Protein AF-A0A4R9PFR0-F1 (af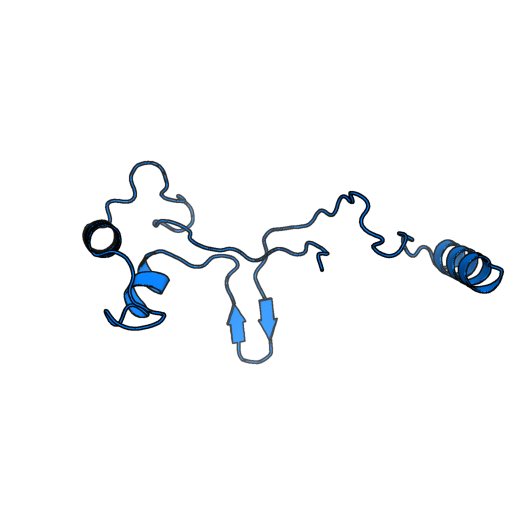db_monomer)

pLDDT: mean 95.92, std 4.05, range [63.44, 98.5]

Radius of gyration: 21.06 Å; Cα contacts (8 Å, |Δi|>4): 91; chains: 1; bounding box: 45×31×47 Å

Solvent-accessible surface area (backbone atoms only — not comparable to full-atom values): 6393 Å² total; per-residue (Å²): 113,68,64,66,53,51,52,50,53,52,33,55,75,72,73,43,90,84,78,81,79,91,76,91,65,92,82,88,68,73,67,48,81,39,55,50,78,52,93,99,42,78,44,68,32,60,45,38,51,66,60,51,58,74,58,50,70,77,48,80,97,30,47,71,57,66,69,58,53,53,30,56,76,66,67,60,50,76,92,56,47,37,81,91,74,77,38,35,68,69,51,74,39,55,64,53,78,81,132

Secondary structure (DSSP, 8-state):
-HHHHHHHHHHHHTT----PPP-SS-------B--EEETTEEE-SEEEHHHHHHH--SSGGG---HHHHHHHHTT--GGG-BTTTTB-EEEE-B-----

Foldseek 3Di:
DVVVVVVVVVCVVVVHDDDDDDDPDDDDWDWDQAWDDDVVDTGGFFDFLVNLLVQADCDDPSNDDPVSNVCVVVLVPDPQQDPVVRGHTDHGDTPTDDD

Mean predicted aligned error: 4.31 Å

Nearest PDB structures (foldseek):
  7dkb-assembly1_A  TM=9.636E-01  e=3.218E-08  Stenotrophomonas maltophilia R551-3
  3wor-assembly1_B  TM=9.535E-01  e=3.669E-08  Pseudoxanthomonas mexicana
  3wop-assembly1_B  TM=9.624E-01  e=6.202E-08  Pseudoxanthomonas mexicana
  3wok-assembly1_B  TM=9.631E-01  e=1.120E-07  Pseudoxanthomonas mexicana
  4y06-assembly2_B  TM=9.628E-01  e=1.456E-07  Pseudoxanthomonas mexicana

Structure (mmCIF, N/CA/C/O backbone):
data_AF-A0A4R9PFR0-F1
#
_entry.id   AF-A0A4R9PFR0-F1
#
loop_
_atom_site.group_PDB
_atom_site.id
_atom_site.type_symbol
_atom_site.label_atom_id
_atom_site.label_alt_id
_atom_site.label_comp_id
_atom_site.label_asym_id
_atom_site.label_entity_id
_atom_site.label_seq_id
_atom_site.pdbx_PDB_ins_code
_atom_site.Cartn_x
_atom_site.Cartn_y
_atom_site.Cartn_z
_atom_site.occupancy
_atom_site.B_iso_or_equiv
_atom_site.auth_seq_id
_atom_site.auth_comp_id
_atom_site.auth_asym_id
_atom_site.auth_atom_id
_atom_site.pdbx_PDB_model_num
ATOM 1 N N . ALA A 1 1 ? 22.256 13.453 -28.257 1.00 63.44 1 ALA A N 1
ATOM 2 C CA . ALA A 1 1 ? 21.753 12.120 -28.667 1.00 63.44 1 ALA A CA 1
ATOM 3 C C . ALA A 1 1 ? 22.798 11.008 -28.501 1.00 63.44 1 ALA A C 1
ATOM 5 O O . ALA A 1 1 ? 22.440 9.930 -28.038 1.00 63.44 1 ALA A O 1
ATOM 6 N N . THR A 1 2 ? 24.076 11.271 -28.796 1.00 89.31 2 THR A N 1
ATOM 7 C CA . THR A 1 2 ? 25.183 10.296 -28.725 1.00 89.31 2 THR A CA 1
ATOM 8 C C . THR A 1 2 ? 25.364 9.651 -27.347 1.00 89.31 2 THR A C 1
ATOM 10 O O . THR A 1 2 ? 25.580 8.448 -27.264 1.00 89.31 2 THR A O 1
ATOM 13 N N . TYR A 1 3 ? 25.189 10.413 -26.259 1.00 93.00 3 TYR A N 1
ATOM 14 C CA . TYR A 1 3 ? 25.320 9.884 -24.895 1.00 93.00 3 TYR A CA 1
ATOM 15 C C . TYR A 1 3 ? 24.315 8.761 -24.592 1.00 93.00 3 TYR A C 1
ATOM 17 O O . TYR A 1 3 ? 24.717 7.652 -24.261 1.00 93.00 3 TYR A O 1
ATOM 25 N N . MET A 1 4 ? 23.012 9.006 -24.787 1.00 92.31 4 MET A N 1
ATOM 26 C CA . MET A 1 4 ? 21.980 7.991 -24.528 1.00 92.31 4 MET A CA 1
ATOM 27 C C . MET A 1 4 ? 22.083 6.794 -25.479 1.00 92.31 4 MET A C 1
ATOM 29 O O . MET A 1 4 ? 21.689 5.690 -25.128 1.00 92.31 4 MET A O 1
ATOM 33 N N . GLN A 1 5 ? 22.607 6.972 -26.692 1.00 91.88 5 GLN A N 1
ATOM 34 C CA . GLN A 1 5 ? 22.919 5.842 -27.572 1.00 91.88 5 GLN A CA 1
ATOM 35 C C . GLN A 1 5 ? 24.071 4.998 -27.009 1.00 91.88 5 GLN A C 1
ATOM 37 O O . GLN A 1 5 ? 23.923 3.783 -26.907 1.00 91.88 5 GLN A O 1
ATOM 42 N N . GLY A 1 6 ? 25.160 5.636 -26.570 1.00 94.44 6 GLY A N 1
ATOM 43 C CA . GLY A 1 6 ? 26.296 4.957 -25.947 1.00 94.44 6 GLY A CA 1
ATOM 44 C C . GLY A 1 6 ? 25.927 4.236 -24.649 1.00 94.44 6 GLY A C 1
ATOM 45 O O . GLY A 1 6 ? 26.293 3.079 -24.470 1.00 94.44 6 GLY A O 1
ATOM 46 N N . LEU A 1 7 ? 25.133 4.870 -23.780 1.00 92.44 7 LEU A N 1
ATOM 47 C CA . LEU A 1 7 ? 24.671 4.265 -22.528 1.00 92.44 7 LEU A CA 1
ATOM 48 C C . LEU A 1 7 ? 23.811 3.020 -22.778 1.00 92.44 7 LEU A C 1
ATOM 50 O O . LEU A 1 7 ? 24.005 1.995 -22.127 1.00 92.44 7 LEU A O 1
ATOM 54 N N . ARG A 1 8 ? 22.902 3.083 -23.761 1.00 92.25 8 ARG A N 1
ATOM 55 C CA . ARG A 1 8 ? 22.093 1.926 -24.167 1.00 92.25 8 ARG A CA 1
ATOM 56 C C . ARG A 1 8 ? 22.957 0.785 -24.691 1.00 92.25 8 ARG A C 1
ATOM 58 O O . ARG A 1 8 ? 22.749 -0.348 -24.271 1.00 92.25 8 ARG A O 1
ATOM 65 N N . ALA A 1 9 ? 23.932 1.083 -25.551 1.00 93.69 9 ALA A N 1
ATOM 66 C CA . ALA A 1 9 ? 24.857 0.080 -26.076 1.00 93.69 9 ALA A CA 1
ATOM 67 C C . ALA A 1 9 ? 25.686 -0.570 -24.955 1.00 93.69 9 ALA A C 1
ATOM 69 O O . ALA A 1 9 ? 25.814 -1.790 -24.912 1.00 93.69 9 ALA A O 1
ATOM 70 N N . TYR A 1 10 ? 26.184 0.228 -24.007 1.00 94.62 10 TYR A N 1
ATOM 71 C CA . TYR A 1 10 ? 26.915 -0.270 -22.845 1.00 94.62 10 TYR A CA 1
ATOM 72 C C . TYR A 1 10 ? 26.051 -1.183 -21.960 1.00 94.62 10 TYR A C 1
ATOM 74 O O . TYR A 1 10 ? 26.476 -2.285 -21.624 1.00 94.62 10 TYR A O 1
ATOM 82 N N . TRP A 1 11 ? 24.825 -0.772 -21.615 1.00 94.94 11 TRP A N 1
ATOM 83 C CA . TRP A 1 11 ? 23.922 -1.590 -20.796 1.00 94.94 11 TRP A CA 1
ATOM 84 C C . TRP A 1 11 ? 23.502 -2.886 -21.486 1.00 94.94 11 TRP A C 1
ATOM 86 O O . TRP A 1 11 ? 23.493 -3.932 -20.841 1.00 94.94 11 TRP A O 1
ATOM 96 N N . GLN A 1 12 ? 23.246 -2.844 -22.794 1.00 92.75 12 GLN A N 1
ATOM 97 C CA . GLN A 1 12 ? 23.001 -4.048 -23.589 1.00 92.75 12 GLN A CA 1
ATOM 98 C C . GLN A 1 12 ? 24.214 -4.988 -23.582 1.00 92.75 12 GLN A C 1
ATOM 100 O O . GLN A 1 12 ? 24.040 -6.190 -23.396 1.00 92.75 12 GLN A O 1
ATOM 105 N N . ALA A 1 13 ? 25.434 -4.454 -23.710 1.00 95.12 13 ALA A N 1
ATOM 106 C CA . ALA A 1 13 ? 26.662 -5.249 -23.699 1.00 95.12 13 ALA A CA 1
ATOM 107 C C . ALA A 1 13 ? 26.911 -5.974 -22.362 1.00 95.12 13 ALA A C 1
ATOM 109 O O . ALA A 1 13 ? 27.473 -7.065 -22.365 1.00 95.12 13 ALA A O 1
ATOM 110 N N . ILE A 1 14 ? 26.469 -5.408 -21.231 1.00 96.56 14 ILE A N 1
ATOM 111 C CA . ILE A 1 14 ? 26.581 -6.040 -19.900 1.00 96.56 14 ILE A CA 1
ATOM 112 C C . ILE A 1 14 ? 25.315 -6.808 -19.479 1.00 96.56 14 ILE A C 1
ATOM 114 O O . ILE A 1 14 ? 25.207 -7.223 -18.327 1.00 96.56 14 ILE A O 1
ATOM 118 N N . GLY A 1 15 ? 24.335 -6.972 -20.376 1.00 92.81 15 GLY A N 1
ATOM 119 C CA . GLY A 1 15 ? 23.093 -7.699 -20.095 1.00 92.81 15 GLY A CA 1
ATOM 120 C C . GLY A 1 15 ? 22.148 -7.002 -19.110 1.00 92.81 15 GLY A C 1
ATOM 121 O O . GLY A 1 15 ? 21.305 -7.654 -18.496 1.00 92.81 15 GLY A O 1
ATOM 122 N N . ARG A 1 16 ? 22.268 -5.680 -18.937 1.00 90.56 16 ARG A N 1
ATOM 123 C CA . ARG A 1 16 ? 21.382 -4.898 -18.070 1.00 90.56 16 ARG A CA 1
ATOM 124 C C . ARG A 1 16 ? 20.136 -4.446 -18.849 1.00 90.56 16 ARG A C 1
ATOM 126 O O . ARG A 1 16 ? 20.282 -3.870 -19.930 1.00 90.56 16 ARG A O 1
ATOM 133 N N . PRO A 1 17 ? 18.917 -4.636 -18.308 1.00 86.25 17 PRO A N 1
ATOM 134 C CA . PRO A 1 17 ? 17.699 -4.117 -18.920 1.00 86.25 17 PRO A CA 1
ATOM 135 C C . PRO A 1 17 ? 17.755 -2.597 -19.094 1.00 86.25 17 PRO A C 1
ATOM 137 O O . PRO A 1 17 ? 18.234 -1.878 -18.216 1.00 86.25 17 PRO A O 1
ATOM 140 N N . VAL A 1 18 ? 17.230 -2.115 -20.219 1.00 88.12 18 VAL A N 1
ATOM 141 C CA . VAL A 1 18 ? 17.162 -0.692 -20.554 1.00 88.12 18 VAL A CA 1
ATOM 142 C C . VAL A 1 18 ? 15.700 -0.296 -20.705 1.00 88.12 18 VAL A C 1
ATOM 144 O O . VAL A 1 18 ? 14.997 -0.849 -21.547 1.00 88.12 18 VAL A O 1
ATOM 147 N N . TYR A 1 19 ? 15.265 0.700 -19.943 1.00 91.44 19 TYR A N 1
ATOM 148 C CA . TYR A 1 19 ? 13.965 1.344 -20.090 1.00 91.44 19 TYR A CA 1
ATOM 149 C C . TYR A 1 19 ? 14.159 2.868 -20.136 1.00 91.44 19 TYR A C 1
ATOM 151 O O . TYR A 1 19 ? 15.075 3.379 -19.492 1.00 91.44 19 TYR A O 1
ATOM 159 N N . PRO A 1 20 ? 13.383 3.602 -20.954 1.00 92.44 20 PRO A N 1
ATOM 160 C CA . PRO A 1 20 ? 13.510 5.053 -21.046 1.00 92.44 20 PRO A CA 1
ATOM 161 C C . PRO A 1 20 ? 13.023 5.728 -19.761 1.00 92.44 20 PRO A C 1
ATOM 163 O O . PRO A 1 20 ? 12.088 5.239 -19.127 1.00 92.44 20 PRO A O 1
ATOM 166 N N . ASP A 1 21 ? 13.578 6.893 -19.434 1.00 93.69 21 ASP A N 1
ATOM 167 C CA . ASP A 1 21 ? 13.099 7.712 -18.315 1.00 93.69 21 ASP A CA 1
ATOM 168 C C . ASP A 1 21 ? 11.614 8.066 -18.462 1.00 93.69 21 ASP A C 1
ATOM 170 O O . ASP A 1 21 ? 11.063 8.104 -19.573 1.00 93.69 21 ASP A O 1
ATOM 174 N N . ALA A 1 22 ? 10.945 8.307 -17.335 1.00 96.06 22 ALA A N 1
ATOM 175 C CA . ALA A 1 22 ? 9.561 8.765 -17.314 1.00 96.06 22 ALA A CA 1
ATOM 176 C C . ALA A 1 22 ? 9.439 10.136 -18.004 1.00 96.06 22 ALA A C 1
ATOM 178 O O . ALA A 1 22 ? 10.265 11.023 -17.814 1.00 96.06 22 ALA A O 1
ATOM 179 N N . ASN A 1 23 ? 8.410 10.305 -18.837 1.00 96.50 23 ASN A N 1
ATOM 180 C CA . ASN A 1 23 ? 8.214 11.523 -19.635 1.00 96.50 23 ASN A CA 1
ATOM 181 C C . ASN A 1 23 ? 6.729 11.891 -19.810 1.00 96.50 23 ASN A C 1
ATOM 183 O O . ASN A 1 23 ? 6.333 12.401 -20.854 1.00 96.50 23 ASN A O 1
ATOM 187 N N . GLY A 1 24 ? 5.892 11.558 -18.823 1.00 96.19 24 GLY A N 1
ATOM 188 C CA . GLY A 1 24 ? 4.439 11.773 -18.868 1.00 96.19 24 GLY A CA 1
ATOM 189 C C . GLY A 1 24 ? 3.655 10.755 -19.708 1.00 96.19 24 GLY A C 1
ATOM 190 O O . GLY A 1 24 ? 2.429 10.789 -19.706 1.00 96.19 24 GLY A O 1
ATOM 191 N N . SER A 1 25 ? 4.330 9.832 -20.403 1.00 97.69 25 SER A N 1
ATOM 192 C CA . SER A 1 25 ? 3.677 8.696 -21.071 1.00 97.69 25 SER A CA 1
ATOM 193 C C . SER A 1 25 ? 3.400 7.536 -20.110 1.00 97.69 25 SER A C 1
ATOM 195 O O . SER A 1 25 ? 4.090 7.367 -19.104 1.00 97.69 25 SER A O 1
ATOM 197 N N . LEU A 1 26 ? 2.413 6.706 -20.462 1.00 97.69 26 LEU A N 1
ATOM 198 C CA . LEU A 1 26 ? 2.081 5.471 -19.751 1.00 97.69 26 LEU A CA 1
ATOM 199 C C . LEU A 1 26 ? 3.257 4.483 -19.771 1.00 97.69 26 LEU A C 1
ATOM 201 O O . LEU A 1 26 ? 3.868 4.267 -20.819 1.00 97.69 26 LEU A O 1
ATOM 205 N N . ARG A 1 27 ? 3.520 3.835 -18.629 1.00 97.75 27 ARG A N 1
ATOM 206 C CA . ARG A 1 27 ? 4.530 2.779 -18.456 1.00 97.75 27 ARG A CA 1
ATOM 207 C C . ARG A 1 27 ? 3.959 1.602 -17.678 1.00 97.75 27 ARG A C 1
ATOM 209 O O . ARG A 1 27 ? 2.965 1.742 -16.972 1.00 97.75 27 ARG A O 1
ATOM 216 N N . ILE A 1 28 ? 4.615 0.454 -17.808 1.00 97.31 28 ILE A N 1
ATOM 217 C CA . ILE A 1 28 ? 4.281 -0.768 -17.078 1.00 97.31 28 ILE A CA 1
ATOM 218 C C . ILE A 1 28 ? 5.490 -1.151 -16.226 1.00 97.31 28 ILE A C 1
ATOM 220 O O . ILE A 1 28 ? 6.611 -1.209 -16.728 1.00 97.31 28 ILE A O 1
ATOM 224 N N . THR A 1 29 ? 5.238 -1.433 -14.953 1.00 97.62 29 THR A N 1
ATOM 225 C CA . THR A 1 29 ? 6.185 -2.028 -14.008 1.00 97.62 29 THR A CA 1
ATOM 226 C C . THR A 1 29 ? 5.504 -3.217 -13.336 1.00 97.62 29 THR A C 1
ATOM 228 O O . THR A 1 29 ? 4.278 -3.246 -13.210 1.00 97.62 29 THR A O 1
ATOM 231 N N . TRP A 1 30 ? 6.270 -4.224 -12.937 1.00 96.94 30 TRP A N 1
ATOM 232 C CA . TRP A 1 30 ? 5.755 -5.402 -12.244 1.00 96.94 30 TRP A CA 1
ATOM 233 C C . TRP A 1 30 ? 6.770 -5.890 -11.219 1.00 96.94 30 TRP A C 1
ATOM 235 O O . TRP A 1 30 ? 7.967 -5.631 -11.320 1.00 96.94 30 TRP A O 1
ATOM 245 N N . GLY A 1 31 ? 6.281 -6.612 -10.217 1.00 96.88 31 GLY A N 1
ATOM 246 C CA . GLY A 1 31 ? 7.091 -7.036 -9.087 1.00 96.88 31 GLY A CA 1
ATOM 247 C C . GLY A 1 31 ? 6.361 -8.028 -8.196 1.00 96.88 31 GLY A C 1
ATOM 248 O O . GLY A 1 31 ? 5.398 -8.670 -8.613 1.00 96.88 31 GLY A O 1
ATOM 249 N N . LYS A 1 32 ? 6.833 -8.156 -6.958 1.00 97.88 32 LYS A N 1
ATOM 250 C CA . LYS A 1 32 ? 6.233 -9.014 -5.932 1.00 97.88 32 LYS A CA 1
ATOM 251 C C . LYS A 1 32 ? 5.739 -8.162 -4.772 1.00 97.88 32 LYS A C 1
ATOM 253 O O . LYS A 1 32 ? 6.334 -7.130 -4.471 1.00 97.88 32 LYS A O 1
ATOM 258 N N . VAL A 1 33 ? 4.693 -8.624 -4.093 1.00 97.75 33 VAL A N 1
ATOM 259 C CA . VAL A 1 33 ? 4.359 -8.132 -2.752 1.00 97.75 33 VAL A CA 1
ATOM 260 C C . VAL A 1 33 ? 5.444 -8.630 -1.802 1.00 97.75 33 VAL A C 1
ATOM 262 O O . VAL A 1 33 ? 5.702 -9.833 -1.732 1.00 97.75 33 VAL A O 1
ATOM 265 N N . SER A 1 34 ? 6.127 -7.718 -1.115 1.00 97.31 34 SER A N 1
ATOM 266 C CA . SER A 1 34 ? 7.234 -8.082 -0.232 1.00 97.31 34 SER A CA 1
ATOM 267 C C . SER A 1 34 ? 7.442 -7.064 0.876 1.00 97.31 34 SER A C 1
ATOM 269 O O . SER A 1 34 ? 7.283 -5.863 0.675 1.00 97.31 34 SER A O 1
ATOM 271 N N . GLY A 1 35 ? 7.869 -7.568 2.030 1.00 96.25 35 GLY A N 1
ATOM 272 C CA . GLY A 1 35 ? 8.305 -6.758 3.154 1.00 96.25 35 GLY A CA 1
ATOM 273 C C . GLY A 1 35 ? 9.657 -6.095 2.902 1.00 96.25 35 GLY A C 1
ATOM 274 O O . GLY A 1 35 ? 10.273 -6.250 1.845 1.00 96.25 35 GLY A O 1
ATOM 275 N N . ARG A 1 36 ? 10.155 -5.401 3.920 1.00 96.50 36 ARG A N 1
ATOM 276 C CA . ARG A 1 36 ? 11.501 -4.831 3.924 1.00 96.50 36 ARG A CA 1
ATOM 277 C C . ARG A 1 36 ? 12.209 -5.194 5.214 1.00 96.50 36 ARG A C 1
ATOM 279 O O . ARG A 1 36 ? 11.676 -4.955 6.291 1.00 96.50 36 ARG A O 1
ATOM 286 N N . THR A 1 37 ? 13.439 -5.670 5.096 1.00 96.12 37 THR A N 1
ATOM 287 C CA . THR A 1 37 ? 14.314 -5.891 6.248 1.00 96.12 37 THR A CA 1
ATOM 288 C C . THR A 1 37 ? 15.453 -4.882 6.226 1.00 96.12 37 THR A C 1
ATOM 290 O O . THR A 1 37 ? 16.060 -4.624 5.185 1.00 96.12 37 THR A O 1
ATOM 293 N N . ARG A 1 38 ? 15.727 -4.291 7.384 1.00 94.38 38 ARG A N 1
ATOM 294 C CA . ARG A 1 38 ? 16.924 -3.509 7.699 1.00 94.38 38 ARG A CA 1
ATOM 295 C C . ARG A 1 38 ? 17.503 -4.047 9.002 1.00 94.38 38 ARG A C 1
ATOM 297 O O . ARG A 1 38 ? 16.834 -4.800 9.705 1.00 94.38 38 ARG A O 1
ATOM 304 N N . ASP A 1 39 ? 18.737 -3.676 9.317 1.00 96.81 39 ASP A N 1
ATOM 305 C CA . ASP A 1 39 ? 19.337 -4.075 10.589 1.00 96.81 39 ASP A CA 1
ATOM 306 C C . ASP A 1 39 ? 18.432 -3.672 11.770 1.00 96.81 39 ASP A C 1
ATOM 308 O O . ASP A 1 39 ? 17.980 -2.527 11.862 1.00 96.81 39 ASP A O 1
ATOM 312 N N . GLY A 1 40 ? 18.074 -4.657 12.597 1.00 96.44 40 GLY A N 1
ATOM 313 C CA . GLY A 1 40 ? 17.140 -4.521 13.718 1.00 96.44 40 GLY A CA 1
ATOM 314 C C . GLY A 1 40 ? 15.664 -4.247 13.377 1.00 96.44 40 GLY A C 1
ATOM 315 O O . GLY A 1 40 ? 14.873 -4.066 14.299 1.00 96.44 40 GLY A O 1
ATOM 316 N N . GLN A 1 41 ? 15.254 -4.197 12.102 1.00 96.62 41 GLN A N 1
ATOM 317 C CA . GLN A 1 41 ? 13.883 -3.831 11.713 1.00 96.62 41 GLN A CA 1
ATOM 318 C C . GLN A 1 41 ? 13.322 -4.708 10.592 1.00 96.62 41 GLN A C 1
ATOM 320 O O . GLN A 1 41 ? 13.901 -4.822 9.512 1.00 96.62 41 GLN A O 1
ATOM 325 N N . ILE A 1 42 ? 12.128 -5.253 10.822 1.00 96.69 42 ILE A N 1
ATOM 326 C CA . ILE A 1 42 ? 11.354 -5.988 9.821 1.00 96.69 42 ILE A CA 1
ATOM 327 C C . ILE A 1 42 ? 10.040 -5.247 9.601 1.00 96.69 42 ILE A C 1
ATOM 329 O O . ILE A 1 42 ? 9.271 -5.034 10.536 1.00 96.69 42 ILE A O 1
ATOM 333 N N . TRP A 1 43 ? 9.775 -4.871 8.356 1.00 97.12 43 TRP A N 1
ATOM 334 C CA . TRP A 1 43 ? 8.481 -4.369 7.914 1.00 97.12 43 TRP A CA 1
ATOM 335 C C . TRP A 1 43 ? 7.780 -5.470 7.132 1.00 97.12 43 TRP A C 1
ATOM 337 O O . TRP A 1 43 ? 8.264 -5.905 6.082 1.00 97.12 43 TRP A O 1
ATOM 347 N N . THR A 1 44 ? 6.647 -5.935 7.650 1.00 97.00 44 THR A N 1
ATOM 348 C CA . THR A 1 44 ? 5.801 -6.915 6.969 1.00 97.00 44 THR A CA 1
ATOM 349 C C . THR A 1 44 ? 5.195 -6.317 5.696 1.00 97.00 44 THR A C 1
ATOM 351 O O . THR A 1 44 ? 5.027 -5.101 5.619 1.00 97.00 44 THR A O 1
ATOM 354 N N . PRO A 1 45 ? 4.851 -7.138 4.685 1.00 97.50 45 PRO A N 1
ATOM 355 C CA . PRO A 1 45 ? 4.323 -6.625 3.424 1.00 97.50 45 PRO A CA 1
ATOM 356 C C . PRO A 1 45 ? 2.979 -5.908 3.553 1.00 97.50 45 PRO A C 1
ATOM 358 O O . PRO A 1 45 ? 2.683 -5.104 2.686 1.00 97.50 45 PRO A O 1
ATOM 361 N N . PHE A 1 46 ? 2.186 -6.197 4.589 1.00 98.38 46 PHE A N 1
ATOM 362 C CA . PHE A 1 46 ? 0.849 -5.640 4.797 1.00 98.38 46 PHE A CA 1
ATOM 363 C C . PHE A 1 46 ? 0.742 -4.912 6.138 1.00 98.38 46 PHE A C 1
ATOM 365 O O . PHE A 1 46 ? 1.339 -5.340 7.133 1.00 98.38 46 PHE A O 1
ATOM 372 N N . THR A 1 47 ? -0.070 -3.857 6.165 1.00 98.38 47 THR A N 1
ATOM 373 C CA . THR A 1 47 ? -0.655 -3.282 7.3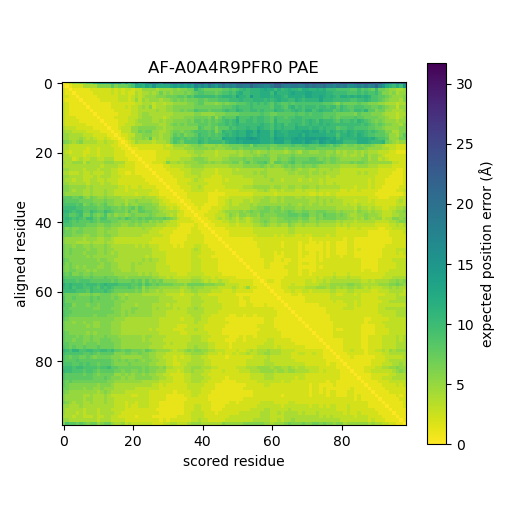84 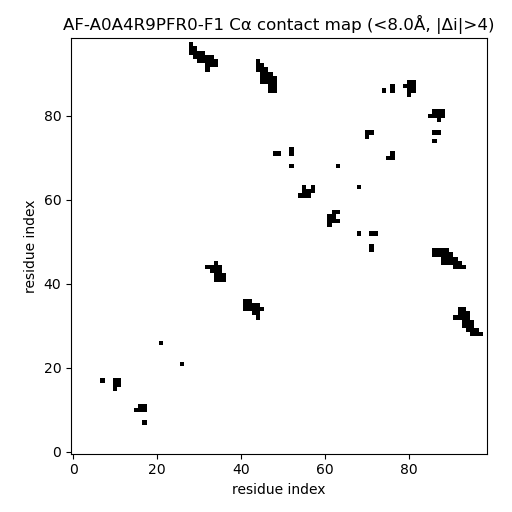1.00 98.38 47 THR A CA 1
ATOM 374 C C . THR A 1 47 ? -2.089 -3.786 7.562 1.00 98.38 47 THR A C 1
ATOM 376 O O . THR A 1 47 ? -2.703 -4.287 6.619 1.00 98.38 47 THR A O 1
ATOM 379 N N . THR A 1 48 ? -2.632 -3.678 8.776 1.00 98.38 48 THR A N 1
ATOM 380 C CA . THR A 1 48 ? -3.962 -4.212 9.107 1.00 98.38 48 THR A CA 1
ATOM 381 C C . THR A 1 48 ? -4.879 -3.161 9.717 1.00 98.38 48 THR A C 1
ATOM 383 O O . THR A 1 48 ? -4.430 -2.112 10.195 1.00 98.38 48 THR A O 1
ATOM 386 N N . ALA A 1 49 ? -6.175 -3.465 9.743 1.00 97.94 49 ALA A N 1
ATOM 387 C CA . ALA A 1 49 ? -7.184 -2.634 10.387 1.00 97.94 49 ALA A CA 1
ATOM 388 C C . ALA A 1 49 ? -6.910 -2.400 11.885 1.00 97.94 49 ALA A C 1
ATOM 390 O O . ALA A 1 49 ? -7.160 -1.310 12.396 1.00 97.94 49 ALA A O 1
ATOM 391 N N . GLU A 1 50 ? -6.339 -3.372 12.598 1.00 98.06 50 GLU A N 1
ATOM 392 C CA . GLU A 1 50 ? -5.902 -3.189 13.987 1.00 98.06 50 GLU A CA 1
ATOM 393 C C . GLU A 1 50 ? -4.745 -2.197 14.088 1.00 98.06 50 GLU A C 1
ATOM 395 O O . GLU A 1 50 ? -4.707 -1.405 15.026 1.00 98.06 50 GLU A O 1
ATOM 400 N N . GLY A 1 51 ? -3.831 -2.187 13.112 1.00 97.94 51 GLY A N 1
ATOM 401 C CA . GLY A 1 51 ? -2.769 -1.185 13.028 1.00 97.94 51 GLY A CA 1
ATOM 402 C C . GLY A 1 51 ? -3.312 0.235 12.837 1.00 97.94 51 GLY A C 1
ATOM 403 O O . GLY A 1 51 ? -2.775 1.180 13.415 1.00 97.94 51 GLY A O 1
ATOM 404 N N . LEU A 1 52 ? -4.402 0.386 12.078 1.00 97.88 52 LEU A N 1
ATOM 405 C CA . LEU A 1 52 ? -5.140 1.648 11.972 1.00 97.88 52 LEU A CA 1
ATOM 406 C C . LEU A 1 52 ? -5.774 2.022 13.317 1.00 97.88 52 LEU A C 1
ATOM 408 O O . LEU A 1 52 ? -5.562 3.133 13.803 1.00 97.88 52 LEU A O 1
ATOM 412 N N . LEU A 1 53 ? -6.502 1.095 13.950 1.00 97.94 53 LEU A N 1
ATOM 413 C CA . LEU A 1 53 ? -7.156 1.334 15.240 1.00 97.94 53 LEU A CA 1
ATOM 414 C C . LEU A 1 53 ? -6.152 1.702 16.340 1.00 97.94 53 LEU A C 1
ATOM 416 O O . LEU A 1 53 ? -6.433 2.583 17.147 1.00 97.94 53 LEU A O 1
ATOM 420 N N . ALA A 1 54 ? -4.9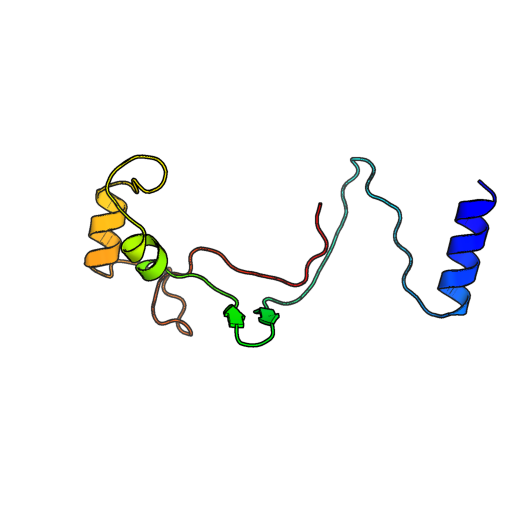76 1.075 16.350 1.00 98.31 54 ALA A N 1
ATOM 421 C CA . ALA A 1 54 ? -3.909 1.360 17.304 1.00 98.31 54 ALA A CA 1
ATOM 422 C C . ALA A 1 54 ? -3.352 2.789 17.180 1.00 98.31 54 ALA A C 1
ATOM 424 O O . ALA A 1 54 ? -2.837 3.328 18.157 1.00 98.31 54 ALA A O 1
ATOM 425 N N . LYS A 1 55 ? -3.451 3.408 15.997 1.00 98.25 55 LYS A N 1
ATOM 426 C CA . LYS A 1 55 ? -3.013 4.791 15.751 1.00 98.25 55 LYS A CA 1
ATOM 427 C C . LYS A 1 55 ? -4.126 5.819 15.932 1.00 98.25 55 LYS A C 1
ATOM 429 O O . LYS A 1 55 ? -3.833 7.008 15.971 1.00 98.25 55 LYS A O 1
ATOM 434 N N . HIS A 1 56 ? -5.384 5.395 16.012 1.00 98.06 56 HIS A N 1
ATOM 435 C CA . HIS A 1 56 ? -6.518 6.304 16.103 1.00 98.06 56 HIS A CA 1
ATOM 436 C C . HIS A 1 56 ? -6.499 7.094 17.419 1.00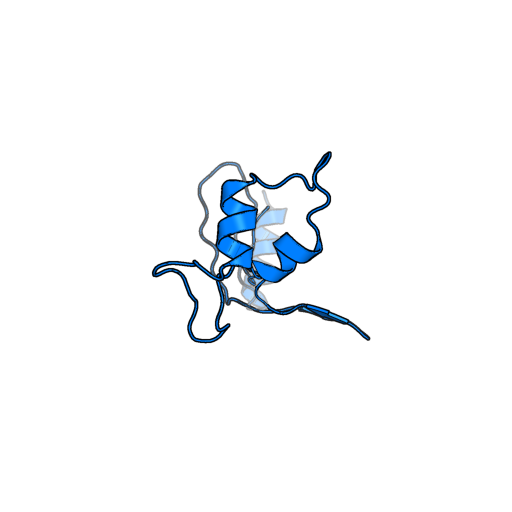 98.06 56 HIS A C 1
ATO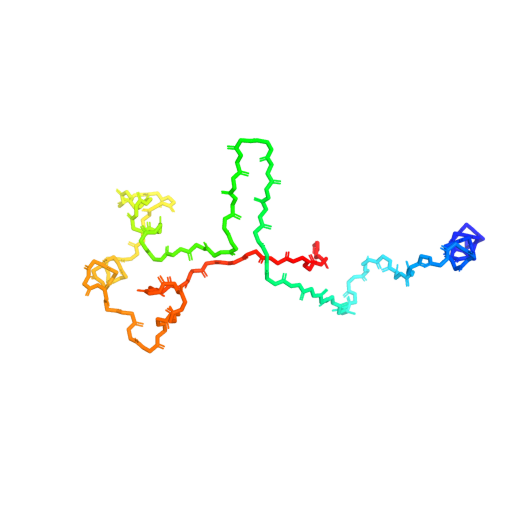M 438 O O . HIS A 1 56 ? -6.498 6.513 18.503 1.00 98.06 56 HIS A O 1
ATOM 444 N N . THR A 1 57 ? -6.533 8.425 17.318 1.00 97.62 57 THR A N 1
ATOM 445 C CA . THR A 1 57 ? -6.560 9.332 18.481 1.00 97.62 57 THR A CA 1
ATOM 446 C C . THR A 1 57 ? -7.848 10.147 18.596 1.00 97.62 57 THR A C 1
ATOM 448 O O . THR A 1 57 ? -8.044 10.821 19.606 1.00 97.62 57 THR A O 1
ATOM 451 N N . GLY A 1 58 ? -8.720 10.095 17.582 1.00 96.69 58 GLY A N 1
ATOM 452 C CA . GLY A 1 58 ? -9.960 10.879 17.528 1.00 96.69 58 GLY A CA 1
ATOM 453 C C . GLY A 1 58 ? -9.752 12.368 17.240 1.00 96.69 58 GLY A C 1
ATOM 454 O O . GLY A 1 58 ? -10.616 13.177 17.563 1.00 96.69 58 GLY A O 1
ATOM 455 N N . LYS A 1 59 ? -8.576 12.754 16.725 1.00 96.94 59 LYS A N 1
ATOM 456 C CA . LYS A 1 59 ? -8.253 14.137 16.353 1.00 96.94 59 LYS A CA 1
ATOM 457 C C . LYS A 1 59 ? -7.162 14.210 15.284 1.00 96.94 59 LYS A C 1
ATOM 459 O O . LYS A 1 59 ? -6.327 13.309 15.172 1.00 96.94 59 LYS A O 1
ATOM 464 N N . GLY A 1 60 ? -7.139 15.330 14.561 1.00 97.00 60 GLY A N 1
ATOM 465 C CA . GLY A 1 60 ? -6.119 15.634 13.556 1.00 97.00 60 GLY A CA 1
ATOM 466 C C . GLY A 1 60 ? -6.055 14.576 12.456 1.00 97.00 60 GLY A C 1
ATOM 467 O O . GLY A 1 60 ? -7.074 14.069 11.998 1.00 97.00 60 GLY A O 1
ATOM 468 N N . GLU A 1 61 ? -4.842 14.211 12.066 1.00 97.31 61 GLU A N 1
ATOM 469 C CA . GLU A 1 61 ? -4.555 13.252 10.998 1.00 97.31 61 GLU A CA 1
ATOM 470 C C . GLU A 1 61 ? -4.873 11.796 11.388 1.00 97.31 61 GLU A C 1
ATOM 472 O O . GLU A 1 61 ? -4.840 10.903 10.543 1.00 97.31 61 GLU A O 1
ATOM 477 N N . PHE A 1 62 ? -5.201 11.541 12.660 1.00 97.94 62 PHE A N 1
ATOM 478 C CA . PHE A 1 62 ? -5.502 10.213 13.200 1.00 97.94 62 PHE A CA 1
ATOM 479 C C . PHE A 1 62 ? -6.960 10.087 13.677 1.00 97.94 62 PHE A C 1
ATOM 481 O O . PHE A 1 62 ? -7.262 9.359 14.633 1.00 97.94 62 PHE A O 1
ATOM 488 N N . ASP A 1 63 ? -7.874 10.790 13.009 1.00 98.06 63 ASP A N 1
ATOM 489 C CA . ASP A 1 63 ? -9.314 10.770 13.266 1.00 98.06 63 ASP A CA 1
ATOM 490 C C . ASP A 1 63 ? -10.075 9.962 12.202 1.00 98.06 63 ASP A C 1
ATOM 492 O O . ASP A 1 63 ? -10.651 10.492 11.252 1.00 98.06 63 ASP A O 1
ATOM 496 N N . ALA A 1 64 ? -10.023 8.634 12.321 1.00 97.69 64 ALA A N 1
ATOM 497 C CA . ALA A 1 64 ? -10.768 7.749 11.436 1.00 97.69 64 ALA A CA 1
ATOM 498 C C . ALA A 1 64 ? -12.284 7.833 11.724 1.00 97.69 64 ALA A C 1
ATOM 500 O O . ALA A 1 64 ? -12.671 7.926 12.892 1.00 97.69 64 ALA A O 1
ATOM 501 N N . PRO A 1 65 ? -13.161 7.71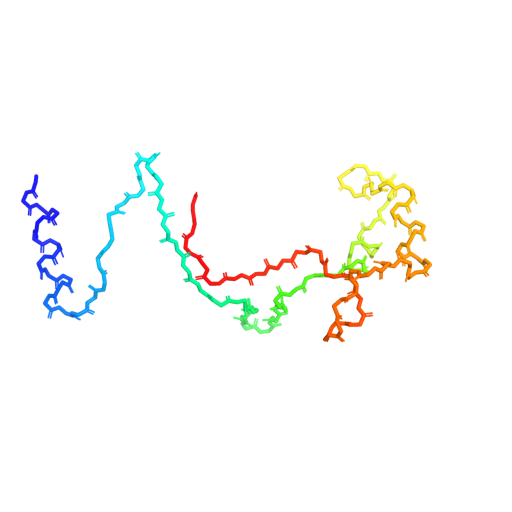0 10.707 1.00 97.75 65 PRO A N 1
ATOM 502 C CA . PRO A 1 65 ? -14.609 7.783 10.899 1.00 97.75 65 PRO A CA 1
ATOM 503 C C . PRO A 1 65 ? -15.128 6.811 11.969 1.00 97.75 65 PRO A C 1
ATOM 505 O O . PRO A 1 65 ? -14.790 5.624 11.958 1.00 97.75 65 PRO A O 1
ATOM 508 N N . ALA A 1 66 ? -16.021 7.280 12.848 1.00 97.69 66 ALA A N 1
ATOM 509 C CA . ALA A 1 66 ? -16.535 6.497 13.979 1.00 97.69 66 ALA A CA 1
ATOM 510 C C . ALA A 1 66 ? -17.152 5.146 13.567 1.00 97.69 66 ALA A C 1
ATOM 512 O O . ALA A 1 66 ? -16.968 4.145 14.257 1.00 97.69 66 ALA A O 1
ATOM 513 N N . ALA A 1 67 ? -17.833 5.093 12.417 1.00 97.62 67 ALA A N 1
ATOM 514 C CA . ALA A 1 67 ? -18.387 3.853 11.873 1.00 97.62 67 ALA A CA 1
ATOM 515 C C . ALA A 1 67 ? -17.293 2.833 11.502 1.00 97.62 67 ALA A C 1
ATOM 517 O O . ALA A 1 67 ? -17.441 1.647 11.792 1.00 97.62 67 ALA A O 1
ATOM 518 N N . ALA A 1 68 ? -16.176 3.291 10.926 1.00 96.50 68 ALA A N 1
ATOM 519 C CA . ALA A 1 68 ? -15.034 2.433 10.617 1.00 96.50 68 ALA A CA 1
ATOM 520 C C . ALA A 1 68 ? -14.374 1.926 11.907 1.00 96.50 68 ALA A C 1
ATOM 522 O O . ALA A 1 68 ? -14.143 0.729 12.050 1.00 96.50 68 ALA A O 1
ATOM 523 N N . VAL A 1 69 ? -14.157 2.804 12.892 1.00 98.25 69 VAL A N 1
ATOM 524 C CA . VAL A 1 69 ? -13.616 2.423 14.210 1.00 98.25 69 VAL A CA 1
ATOM 525 C C . VAL A 1 69 ? -14.504 1.379 14.894 1.00 98.25 69 VAL A C 1
ATOM 527 O O . VAL A 1 69 ? -13.995 0.382 15.408 1.00 98.25 69 VAL A O 1
ATOM 530 N N . ALA A 1 70 ? -15.825 1.573 14.878 1.00 98.31 70 ALA A N 1
ATOM 531 C CA . ALA A 1 70 ? -16.783 0.629 15.445 1.00 98.31 70 ALA A CA 1
ATOM 532 C C . ALA A 1 70 ? -16.748 -0.731 14.726 1.00 98.31 70 ALA A C 1
ATOM 534 O O . ALA A 1 70 ? -16.687 -1.765 15.391 1.00 98.31 70 ALA A O 1
ATOM 535 N N . ALA A 1 71 ? -16.716 -0.742 13.389 1.00 98.12 71 ALA A N 1
ATOM 536 C CA . ALA A 1 71 ? -16.617 -1.971 12.604 1.00 98.12 71 ALA A CA 1
ATOM 537 C C . ALA A 1 71 ? -15.313 -2.733 12.888 1.00 98.12 71 ALA A C 1
ATOM 539 O O . ALA A 1 71 ? -15.350 -3.942 13.112 1.00 98.12 71 ALA A O 1
ATOM 540 N N . ILE A 1 72 ? -14.177 -2.030 12.967 1.00 97.81 72 ILE A N 1
ATOM 541 C CA . ILE A 1 72 ? -12.876 -2.640 13.268 1.00 97.81 72 ILE A CA 1
ATOM 542 C C . ILE A 1 72 ? -12.862 -3.229 14.683 1.00 97.81 72 ILE A C 1
ATOM 544 O O . ILE A 1 72 ? -12.412 -4.358 14.866 1.00 97.81 72 ILE A O 1
ATOM 548 N N . ARG A 1 73 ? -13.405 -2.518 15.683 1.00 97.88 73 ARG A N 1
ATOM 549 C CA . ARG A 1 73 ? -13.532 -3.037 17.060 1.00 97.88 73 ARG A CA 1
ATOM 550 C C . ARG A 1 73 ? -14.419 -4.278 17.139 1.00 97.88 73 ARG A C 1
ATOM 552 O O . ARG A 1 73 ? -14.118 -5.189 17.903 1.00 97.88 73 ARG A O 1
ATOM 559 N N . ALA A 1 74 ? -15.481 -4.324 16.339 1.00 98.12 74 ALA A N 1
ATOM 560 C CA . ALA A 1 74 ? -16.369 -5.477 16.232 1.00 98.12 74 ALA A CA 1
ATOM 561 C C . ALA A 1 74 ? -15.802 -6.612 15.356 1.00 98.12 74 ALA A C 1
ATOM 563 O O . ALA A 1 74 ? -16.478 -7.622 15.176 1.00 98.12 74 ALA A O 1
ATOM 564 N N . LYS A 1 75 ? -14.596 -6.447 14.784 1.00 97.44 75 LYS A N 1
ATOM 565 C CA . LYS A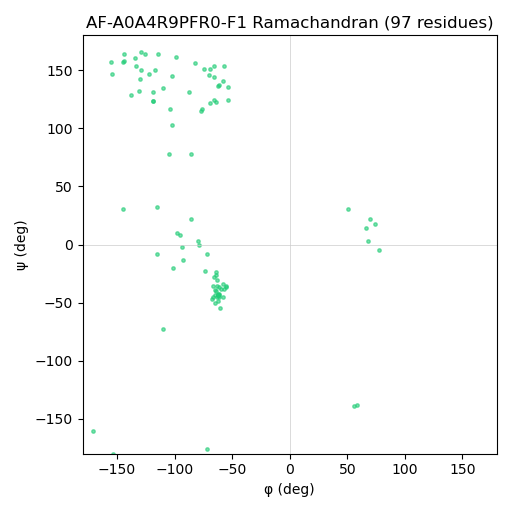 1 75 ? -14.015 -7.334 13.760 1.00 97.44 75 LYS A CA 1
ATOM 566 C C . LYS A 1 75 ? -14.963 -7.604 12.583 1.00 97.44 75 LYS A C 1
ATOM 568 O O . LYS A 1 75 ? -14.940 -8.668 11.969 1.00 97.44 75 LYS A O 1
ATOM 573 N N . ASN A 1 76 ? -15.819 -6.634 12.271 1.00 97.75 76 ASN A N 1
ATOM 574 C CA . ASN A 1 76 ? -16.788 -6.721 11.191 1.00 97.75 76 ASN A CA 1
ATOM 575 C C . ASN A 1 76 ? -16.140 -6.285 9.870 1.00 97.75 76 ASN A C 1
ATOM 577 O O . ASN A 1 76 ? -16.323 -5.159 9.411 1.00 97.75 76 ASN A O 1
ATOM 581 N N . TYR A 1 77 ? -15.350 -7.182 9.282 1.00 96.56 77 TYR A N 1
ATOM 582 C CA . TYR A 1 77 ? -14.613 -6.940 8.036 1.00 96.56 77 TYR A CA 1
ATOM 583 C C . TYR A 1 77 ? -15.370 -7.395 6.778 1.00 96.56 77 TYR A C 1
ATOM 585 O O . TYR A 1 77 ? -14.874 -7.234 5.662 1.00 96.56 77 TYR A O 1
ATOM 593 N N . GLY A 1 78 ? -16.563 -7.978 6.938 1.00 94.56 78 GLY A N 1
ATOM 594 C CA . GLY A 1 78 ? -17.338 -8.539 5.833 1.00 94.56 78 GLY A CA 1
ATOM 595 C C . GLY A 1 78 ? -16.537 -9.581 5.031 1.00 94.56 78 GLY A C 1
ATOM 596 O O . GLY A 1 78 ? -15.820 -10.386 5.627 1.00 94.56 78 GLY A O 1
ATOM 597 N N . PRO A 1 79 ? -16.630 -9.583 3.687 1.00 96.31 79 PRO A N 1
ATOM 598 C CA . PRO A 1 79 ? -15.935 -10.551 2.835 1.00 96.31 79 PRO A CA 1
ATOM 599 C C . PRO A 1 79 ? -14.450 -10.224 2.598 1.00 96.31 79 PRO A C 1
ATOM 601 O O . PRO A 1 79 ? -13.798 -10.911 1.819 1.00 96.31 79 PRO A O 1
ATOM 604 N N . TYR A 1 80 ? -13.913 -9.169 3.217 1.00 97.31 80 TYR A N 1
ATOM 605 C CA . TYR A 1 80 ? -12.587 -8.623 2.900 1.00 97.31 80 TYR A CA 1
ATOM 606 C C . TYR A 1 80 ? -11.477 -9.100 3.845 1.00 97.31 80 TYR A C 1
ATOM 608 O O . TYR A 1 80 ? -10.365 -8.575 3.815 1.00 97.31 80 TYR A O 1
ATOM 616 N N . VAL A 1 81 ? -11.766 -10.084 4.698 1.00 97.31 81 VAL A N 1
ATOM 617 C CA . VAL A 1 81 ? -10.741 -10.733 5.518 1.00 97.31 81 VAL A CA 1
ATOM 618 C C . VAL A 1 81 ? -9.759 -11.444 4.595 1.00 97.31 81 VAL A C 1
ATOM 620 O O . VAL A 1 81 ? -10.159 -12.326 3.838 1.00 97.31 81 VAL A O 1
ATOM 623 N N . ALA A 1 82 ? -8.476 -11.097 4.686 1.00 96.31 82 ALA A N 1
ATOM 624 C CA . ALA A 1 82 ? -7.425 -11.887 4.061 1.00 96.31 82 ALA A CA 1
ATOM 625 C C . ALA A 1 82 ? -7.187 -13.142 4.919 1.00 96.31 82 ALA A C 1
ATOM 627 O O . ALA A 1 82 ? -6.783 -12.992 6.080 1.00 96.31 82 ALA A O 1
ATOM 628 N N . PRO A 1 83 ? -7.425 -14.365 4.406 1.00 94.81 83 PRO A N 1
ATOM 629 C CA . PRO A 1 83 ? -7.286 -15.593 5.191 1.00 94.81 83 PRO A CA 1
ATOM 630 C C . PRO A 1 83 ? -5.903 -15.754 5.830 1.00 94.81 83 PRO A C 1
ATOM 632 O O . PRO A 1 83 ? -5.793 -16.215 6.961 1.00 94.81 83 PRO A O 1
ATOM 635 N N . GLU A 1 84 ? -4.852 -15.315 5.138 1.00 94.31 84 GLU A N 1
ATOM 636 C CA . GLU A 1 84 ? -3.461 -15.416 5.581 1.00 94.31 84 GLU A CA 1
ATOM 637 C C . GLU A 1 84 ? -3.121 -14.433 6.710 1.00 94.31 84 GLU A C 1
ATOM 639 O O . GLU A 1 84 ? -2.172 -14.662 7.457 1.00 94.31 84 GLU A O 1
ATOM 644 N N . LEU A 1 85 ? -3.882 -13.340 6.841 1.00 94.94 85 LEU A N 1
ATOM 645 C CA . LEU A 1 85 ? -3.699 -12.329 7.888 1.00 94.94 85 LEU A CA 1
ATOM 646 C C . LEU A 1 85 ? -4.712 -12.479 9.031 1.00 94.94 85 LEU A C 1
ATOM 648 O O . LEU A 1 85 ? -4.492 -11.949 10.117 1.00 94.94 85 LEU A O 1
ATOM 652 N N . GLY A 1 86 ? -5.837 -13.161 8.791 1.00 95.75 86 GLY A N 1
ATOM 653 C CA . GLY A 1 86 ? -6.942 -13.288 9.746 1.00 95.75 86 GLY A CA 1
ATOM 654 C C . GLY A 1 86 ? -7.663 -11.967 10.046 1.00 95.75 86 GLY A C 1
ATOM 655 O O . GLY A 1 86 ? -8.409 -11.879 11.019 1.00 95.75 86 GLY A O 1
ATOM 656 N N . THR A 1 87 ? -7.430 -10.935 9.233 1.00 97.50 87 THR A N 1
ATOM 657 C CA . THR A 1 87 ? -7.990 -9.588 9.393 1.00 97.50 87 THR A CA 1
ATOM 658 C C . THR A 1 87 ? -8.084 -8.870 8.042 1.00 97.50 87 THR A C 1
ATOM 660 O O . THR A 1 87 ? -7.738 -9.429 6.999 1.00 97.50 87 THR A O 1
ATOM 663 N N . LEU A 1 88 ? -8.577 -7.634 8.058 1.00 97.94 88 LEU A N 1
ATOM 664 C CA . LEU A 1 88 ? -8.640 -6.737 6.913 1.00 97.94 88 LEU A CA 1
ATOM 665 C C . LEU A 1 88 ? -7.249 -6.129 6.624 1.00 97.94 88 LEU A C 1
ATOM 667 O O . LEU A 1 88 ? -6.750 -5.358 7.457 1.00 97.94 88 LEU A O 1
ATOM 671 N N . PRO A 1 89 ? -6.620 -6.429 5.468 1.00 98.06 89 PRO A N 1
ATOM 672 C CA . PRO A 1 89 ? -5.448 -5.689 5.005 1.00 98.06 89 PRO A CA 1
ATOM 673 C C . PRO A 1 89 ? -5.824 -4.240 4.670 1.00 98.06 89 PRO A C 1
ATOM 675 O O . PRO A 1 89 ? -6.914 -3.985 4.160 1.00 98.06 89 PRO A O 1
ATOM 678 N N . VAL A 1 90 ? -4.917 -3.299 4.942 1.00 98.06 90 VAL A N 1
ATOM 679 C CA . VAL A 1 90 ? -5.116 -1.869 4.642 1.00 98.06 90 VAL A CA 1
ATOM 680 C C . VAL A 1 90 ? -4.199 -1.443 3.499 1.00 98.06 90 VAL A C 1
ATOM 682 O O . VAL A 1 90 ? -4.660 -1.301 2.371 1.00 98.06 90 VAL A O 1
ATOM 685 N N . ASP A 1 91 ? -2.898 -1.338 3.766 1.00 98.50 91 ASP A N 1
ATOM 686 C CA . ASP A 1 91 ? -1.882 -1.006 2.765 1.00 98.50 91 ASP A CA 1
ATOM 687 C C . ASP A 1 91 ? -0.929 -2.183 2.558 1.00 98.50 91 ASP A C 1
ATOM 689 O O . ASP A 1 91 ? -0.837 -3.092 3.394 1.00 98.50 91 ASP A O 1
ATOM 693 N N . PHE A 1 92 ? -0.169 -2.144 1.462 1.00 98.19 92 PHE A N 1
ATOM 694 C CA . PHE A 1 92 ? 0.882 -3.118 1.203 1.00 98.19 92 PHE A CA 1
ATOM 695 C C . PHE A 1 92 ? 2.112 -2.524 0.516 1.00 98.19 92 PHE A C 1
ATOM 697 O O . PHE A 1 92 ? 2.052 -1.494 -0.152 1.00 98.19 92 PHE A O 1
ATOM 704 N N . MET A 1 93 ? 3.242 -3.213 0.661 1.00 98.25 93 MET A N 1
ATOM 705 C CA . MET A 1 93 ? 4.489 -2.917 -0.036 1.00 98.25 93 MET A CA 1
ATOM 706 C C . MET A 1 93 ? 4.715 -3.886 -1.194 1.00 98.25 93 MET A C 1
ATOM 708 O O . MET A 1 93 ? 4.418 -5.082 -1.114 1.00 98.25 93 MET A O 1
ATOM 712 N N . SER A 1 94 ? 5.310 -3.379 -2.269 1.00 97.94 94 SER A N 1
ATOM 713 C CA . SER A 1 94 ? 5.726 -4.1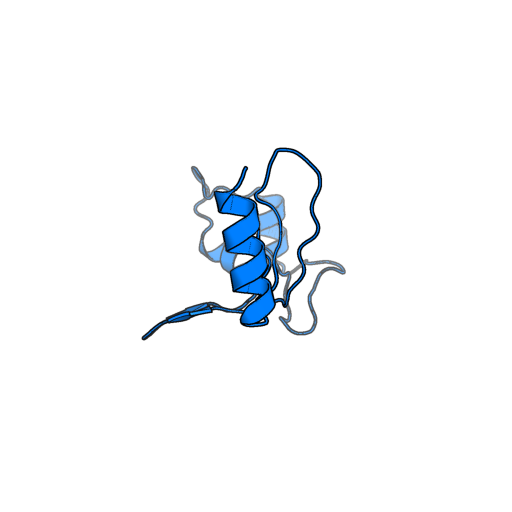95 -3.403 1.00 97.94 94 SER A CA 1
ATOM 714 C C . SER A 1 94 ? 7.033 -3.694 -4.009 1.00 97.94 94 SER A C 1
ATOM 716 O O . SER A 1 94 ? 7.467 -2.575 -3.748 1.00 97.94 94 SER A O 1
ATOM 718 N N . THR A 1 95 ? 7.672 -4.538 -4.817 1.00 97.81 95 THR A N 1
ATOM 719 C CA . THR A 1 95 ? 8.947 -4.234 -5.488 1.00 97.81 95 THR A CA 1
ATOM 720 C C . THR A 1 95 ? 8.773 -3.496 -6.819 1.00 97.81 95 THR A C 1
ATOM 722 O O . THR A 1 95 ? 9.631 -3.622 -7.692 1.00 97.81 95 THR A O 1
ATOM 725 N N . VAL A 1 96 ? 7.639 -2.829 -7.034 1.00 97.88 96 VAL A N 1
ATOM 726 C CA . VAL A 1 96 ? 7.377 -2.097 -8.280 1.00 97.88 96 VAL A CA 1
ATOM 727 C C . VAL A 1 96 ? 8.185 -0.800 -8.334 1.00 97.88 96 VAL A C 1
ATOM 729 O O . VAL A 1 96 ? 8.501 -0.211 -7.303 1.00 97.88 96 VAL A O 1
ATOM 732 N N . ASP A 1 97 ? 8.512 -0.368 -9.549 1.00 97.00 97 ASP A N 1
ATOM 733 C CA . ASP A 1 97 ? 9.292 0.846 -9.823 1.00 97.00 97 ASP A CA 1
ATOM 734 C C . ASP A 1 97 ? 8.353 1.979 -10.265 1.00 97.00 97 ASP A C 1
ATOM 736 O O . ASP A 1 97 ? 7.838 1.956 -11.387 1.00 97.00 97 ASP A O 1
ATOM 740 N N . ILE A 1 98 ? 8.074 2.914 -9.352 1.00 96.69 98 ILE A N 1
ATOM 741 C CA . ILE A 1 98 ? 7.160 4.051 -9.536 1.00 96.69 98 ILE A CA 1
ATOM 742 C C . ILE A 1 98 ? 7.812 5.349 -9.037 1.00 96.69 98 ILE A C 1
ATOM 744 O O . ILE A 1 98 ? 8.661 5.314 -8.145 1.00 96.69 98 ILE A O 1
ATOM 748 N N . THR A 1 99 ? 7.391 6.490 -9.587 1.00 94.62 99 THR A N 1
ATOM 749 C CA . THR A 1 99 ? 7.810 7.839 -9.172 1.00 94.62 99 THR A CA 1
ATOM 750 C C . THR A 1 99 ? 6.707 8.860 -9.400 1.00 94.62 99 THR A C 1
ATOM 752 O O . THR A 1 99 ? 5.756 8.541 -10.149 1.00 94.62 99 THR A O 1
#

Sequence (99 aa):
ATYMQGLRAYWQAIGRPVYPDANGSLRITWGKVSGRTRDGQIWTPFTTAEGLLAKHTGKGEFDAPAAAVAAIRAKNYGPYVAPELGTLPVDFMSTVDIT